Protein AF-A0A369VNA5-F1 (afdb_monomer)

Secondary structure (DSSP, 8-state):
---------THHHHHHHHHHHHHHHHHHTT-SEEE-SSSS-EEE-GGG---SS-HHHHHHHHHHHHHSSHHHHHHTTPPPPPPPSSPPPPHHHHHHHHHH--HHHHHHHHHHH----

Sequence (117 aa):
MKGQYHDHPQTSRVSLIAFAIAAPGLASASSFYHPANGEVRFTTYTDHFQSSMSRDDVFQSAAVARKDGTLAILQRGGALPVEATGPAKTRNQVQQEYLSMSAAERQRLQEMYGAGG

pLDDT: mean 79.95, std 16.04, range [37.72, 97.62]

Structure (mmCIF, N/CA/C/O backbone):
data_AF-A0A369VNA5-F1
#
_entry.id   AF-A0A369VNA5-F1
#
loop_
_atom_site.group_PDB
_atom_site.id
_atom_site.type_symbol
_atom_site.label_atom_id
_atom_site.label_alt_id
_atom_site.label_comp_id
_atom_site.label_asym_id
_atom_site.label_entity_id
_atom_site.label_seq_id
_atom_site.pdbx_PDB_ins_code
_atom_site.Cartn_x
_atom_site.Cartn_y
_atom_site.Cartn_z
_atom_site.occupancy
_atom_site.B_iso_or_equiv
_atom_site.auth_seq_id
_atom_site.auth_comp_id
_atom_site.auth_asym_id
_atom_site.auth_atom_id
_atom_site.pdbx_PDB_model_num
ATOM 1 N N . MET A 1 1 ? 44.681 42.524 14.201 1.00 46.00 1 MET A N 1
ATOM 2 C CA . MET A 1 1 ? 43.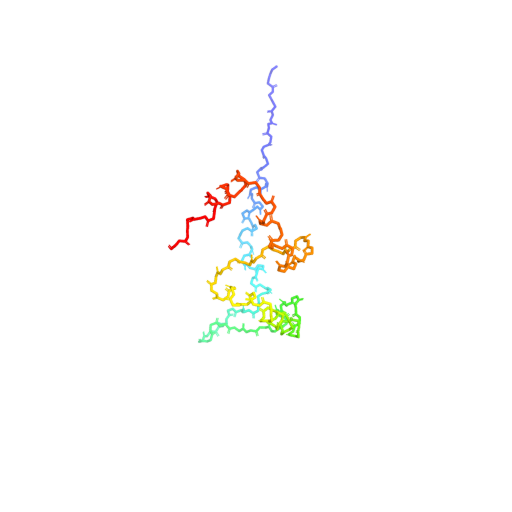382 42.623 13.491 1.00 46.00 1 MET A CA 1
ATOM 3 C C . MET A 1 1 ? 43.648 42.758 11.994 1.00 46.00 1 MET A C 1
ATOM 5 O O . MET A 1 1 ? 44.596 43.461 11.666 1.00 46.00 1 MET A O 1
ATOM 9 N N . LYS A 1 2 ? 42.800 42.137 11.146 1.00 38.66 2 LYS A N 1
ATOM 10 C CA . LYS A 1 2 ? 42.903 41.860 9.682 1.00 38.66 2 LYS A CA 1
ATOM 11 C C . LYS A 1 2 ? 43.509 40.477 9.391 1.00 38.66 2 LYS A C 1
ATOM 13 O O . LYS A 1 2 ? 44.624 40.224 9.813 1.00 38.66 2 LYS A O 1
ATOM 18 N N . GLY A 1 3 ? 42.868 39.535 8.707 1.00 37.72 3 GLY A N 1
ATOM 19 C CA . GLY A 1 3 ? 41.523 39.417 8.140 1.00 37.72 3 GLY A CA 1
ATOM 20 C C . GLY A 1 3 ? 41.453 38.018 7.513 1.00 37.72 3 GLY A C 1
AT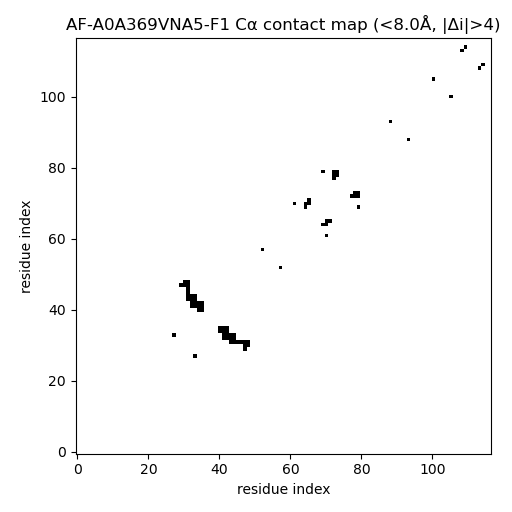OM 21 O O . GLY A 1 3 ? 42.289 37.694 6.675 1.00 37.72 3 GLY A O 1
ATOM 22 N N . GLN A 1 4 ? 40.546 37.163 7.989 1.00 42.97 4 GLN A N 1
ATOM 23 C CA . GLN A 1 4 ? 40.380 35.799 7.483 1.00 42.97 4 GLN A CA 1
ATOM 24 C C . GLN A 1 4 ? 39.636 35.838 6.144 1.00 42.97 4 GLN A C 1
ATOM 26 O O . GLN A 1 4 ? 38.474 36.242 6.099 1.00 42.97 4 GLN A O 1
ATOM 31 N N . TYR A 1 5 ? 40.297 35.409 5.069 1.00 43.53 5 TYR A N 1
ATOM 32 C CA . TYR A 1 5 ? 39.639 35.103 3.802 1.00 43.53 5 TYR A CA 1
ATOM 33 C C . TYR A 1 5 ? 38.790 33.844 3.996 1.00 43.53 5 TYR A C 1
ATOM 35 O O . TYR A 1 5 ? 39.316 32.748 4.165 1.00 43.53 5 TYR A O 1
ATOM 43 N N . HIS A 1 6 ? 37.470 34.019 4.028 1.00 47.06 6 HIS A N 1
ATOM 44 C CA . HIS A 1 6 ? 36.526 32.918 3.892 1.00 47.06 6 HIS A CA 1
ATOM 45 C C . HIS A 1 6 ? 36.384 32.604 2.402 1.00 47.06 6 HIS A C 1
ATOM 47 O O . HIS A 1 6 ? 35.717 33.342 1.678 1.00 47.06 6 HIS A O 1
ATOM 53 N N . ASP A 1 7 ? 36.997 31.511 1.952 1.00 51.97 7 ASP A N 1
ATOM 54 C CA . ASP A 1 7 ? 36.667 30.906 0.664 1.00 51.97 7 ASP A CA 1
ATOM 55 C C . ASP A 1 7 ? 35.249 30.326 0.746 1.00 51.97 7 ASP A C 1
ATOM 57 O O . ASP A 1 7 ? 34.957 29.420 1.530 1.00 51.97 7 ASP A O 1
ATOM 61 N N . HIS A 1 8 ? 34.32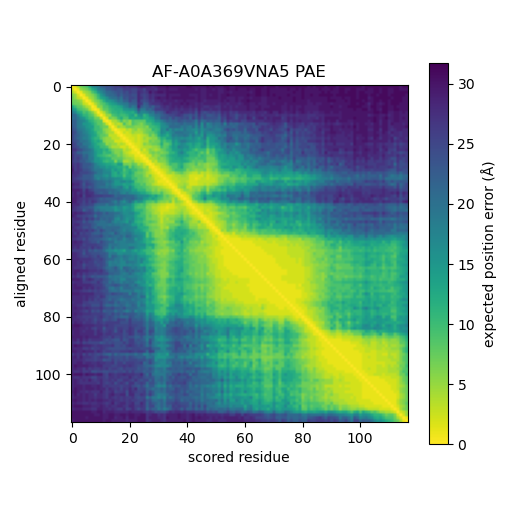7 30.880 -0.040 1.00 58.66 8 HIS A N 1
ATOM 62 C CA . HIS A 1 8 ? 33.005 30.295 -0.229 1.00 58.66 8 HIS A CA 1
ATOM 63 C C . HIS A 1 8 ? 33.096 29.136 -1.233 1.00 58.66 8 HIS A C 1
ATOM 65 O O . HIS A 1 8 ? 33.648 29.327 -2.319 1.00 58.66 8 HIS A O 1
ATOM 71 N N . PRO A 1 9 ? 32.516 27.955 -0.941 1.00 48.62 9 PRO A N 1
ATOM 72 C CA . PRO A 1 9 ? 32.509 26.820 -1.860 1.00 48.62 9 PRO A CA 1
ATOM 73 C C . PRO A 1 9 ? 31.578 27.097 -3.055 1.00 48.62 9 PRO A C 1
ATOM 75 O O . PRO A 1 9 ? 30.435 26.647 -3.110 1.00 48.62 9 PRO A O 1
ATOM 78 N N . GLN A 1 10 ? 32.080 27.838 -4.043 1.00 52.53 10 GLN A N 1
ATOM 79 C CA . GLN A 1 10 ? 31.450 28.041 -5.358 1.00 52.53 10 GLN A CA 1
ATOM 80 C C . GLN A 1 10 ? 31.322 26.717 -6.141 1.00 52.53 10 GLN A C 1
ATOM 82 O O . GLN A 1 10 ? 30.518 26.595 -7.063 1.00 52.53 10 GLN A O 1
ATOM 87 N N . THR A 1 11 ? 32.084 25.693 -5.749 1.00 54.19 11 THR A N 1
ATOM 88 C CA . THR A 1 11 ? 32.165 24.385 -6.411 1.00 54.19 11 THR A CA 1
ATOM 89 C C . THR A 1 11 ? 30.908 23.526 -6.250 1.00 54.19 11 THR A C 1
ATOM 91 O O . THR A 1 11 ? 30.598 22.739 -7.148 1.00 54.19 11 THR A O 1
ATOM 94 N N . SER A 1 12 ? 30.132 23.687 -5.169 1.00 54.25 12 SER A N 1
ATOM 95 C CA . SER A 1 12 ? 28.935 22.854 -4.952 1.00 54.25 12 SER A CA 1
ATOM 96 C C . SER A 1 12 ? 27.763 23.252 -5.856 1.00 54.25 12 SER A C 1
ATOM 98 O O . SER A 1 12 ? 27.026 22.393 -6.336 1.00 54.25 12 SER A O 1
ATOM 100 N N . ARG A 1 13 ? 27.620 24.550 -6.159 1.00 53.22 13 ARG A N 1
ATOM 101 C CA . ARG A 1 13 ? 26.510 25.077 -6.971 1.00 53.22 13 ARG A CA 1
ATOM 102 C C . ARG A 1 13 ? 26.708 24.824 -8.465 1.00 53.22 13 ARG A C 1
ATOM 104 O O . ARG A 1 13 ? 25.764 24.429 -9.139 1.00 53.22 13 ARG A O 1
ATOM 111 N N . VAL A 1 14 ? 27.935 24.980 -8.969 1.00 62.59 14 VAL A N 1
ATOM 112 C CA . VAL A 1 14 ? 28.275 24.689 -10.376 1.00 62.59 14 VAL A CA 1
ATOM 113 C C . VAL A 1 14 ? 28.075 23.203 -10.696 1.00 62.59 14 VAL A C 1
ATOM 115 O O . VAL A 1 14 ? 27.530 22.867 -11.745 1.00 62.59 14 VAL A O 1
ATOM 118 N N . SER A 1 15 ? 28.423 22.317 -9.759 1.00 63.44 15 SER A N 1
ATOM 119 C CA . SER A 1 15 ? 28.246 20.867 -9.917 1.00 63.44 15 SER A CA 1
ATOM 120 C C . SER A 1 15 ? 26.769 20.451 -9.980 1.00 63.44 15 SER A C 1
ATOM 122 O O . SER A 1 15 ? 26.402 19.606 -10.793 1.00 63.44 15 SER A O 1
ATOM 124 N N . LEU A 1 16 ? 25.898 21.080 -9.180 1.00 61.62 16 LEU A N 1
ATOM 125 C CA . LEU A 1 16 ? 24.449 20.834 -9.218 1.00 61.62 16 LEU A CA 1
ATOM 126 C C . LEU A 1 16 ? 23.803 21.319 -10.525 1.00 61.62 16 LEU A C 1
ATOM 128 O O . LEU A 1 16 ? 22.936 20.636 -11.067 1.00 61.62 16 LEU A O 1
ATOM 132 N N . ILE A 1 17 ? 24.242 22.464 -11.058 1.00 69.50 17 ILE A N 1
ATOM 133 C CA . ILE A 1 17 ? 23.754 22.992 -12.343 1.00 69.50 17 ILE A CA 1
ATOM 134 C C . ILE A 1 17 ? 24.181 22.077 -13.497 1.00 69.50 17 ILE A C 1
ATOM 136 O O . ILE A 1 17 ? 23.357 21.728 -14.340 1.00 69.50 17 ILE A O 1
ATOM 140 N N . ALA A 1 18 ? 25.441 21.635 -13.511 1.00 67.62 18 ALA A N 1
ATOM 141 C CA . ALA A 1 18 ? 25.927 20.681 -14.506 1.00 67.62 18 ALA A CA 1
ATOM 142 C C . ALA A 1 18 ? 25.141 19.357 -14.459 1.00 67.62 18 ALA A C 1
ATOM 144 O O . ALA A 1 18 ? 24.762 18.825 -15.503 1.00 67.62 18 ALA A O 1
ATOM 145 N N . PHE A 1 19 ? 24.823 18.864 -13.257 1.00 67.56 19 PHE A N 1
ATOM 146 C CA . PHE A 1 19 ? 23.994 17.672 -13.085 1.00 67.56 19 PHE A CA 1
ATOM 147 C C . PHE A 1 19 ? 22.556 17.881 -13.583 1.00 67.56 19 PHE A C 1
ATOM 149 O O . PHE A 1 19 ? 22.037 17.026 -14.290 1.00 67.56 19 PHE A O 1
ATOM 156 N N . ALA A 1 20 ? 21.925 19.024 -13.295 1.00 68.19 20 ALA A N 1
ATOM 157 C CA . ALA A 1 20 ? 20.569 19.329 -13.762 1.00 68.19 20 ALA A CA 1
ATOM 158 C C . ALA A 1 20 ? 20.459 19.399 -15.298 1.00 68.19 20 ALA A C 1
ATOM 160 O O . ALA A 1 20 ? 19.440 18.999 -15.856 1.00 68.19 20 ALA A O 1
ATOM 161 N N . ILE A 1 21 ? 21.512 19.861 -15.984 1.00 75.31 21 ILE A N 1
ATOM 162 C CA . ILE A 1 21 ? 21.577 19.899 -17.455 1.00 75.31 21 ILE A CA 1
ATOM 163 C C . ILE A 1 21 ? 21.784 18.493 -18.038 1.00 75.31 21 ILE A C 1
ATOM 165 O O . ILE A 1 21 ? 21.180 18.151 -19.053 1.00 75.31 21 ILE A O 1
ATOM 169 N N . ALA A 1 22 ? 22.621 17.666 -17.406 1.00 68.00 22 ALA A N 1
ATOM 170 C CA . ALA A 1 22 ? 22.942 16.324 -17.896 1.00 68.00 22 ALA A CA 1
ATOM 171 C C . ALA A 1 22 ? 21.893 15.258 -17.520 1.00 68.00 22 ALA A C 1
ATOM 173 O O . ALA A 1 22 ? 21.760 14.250 -18.219 1.00 68.00 22 ALA A O 1
ATOM 174 N N . ALA A 1 23 ? 21.132 15.469 -16.441 1.00 63.19 23 ALA A N 1
ATOM 175 C CA . ALA A 1 23 ? 20.183 14.497 -15.899 1.00 63.19 23 ALA A CA 1
ATOM 176 C C . ALA A 1 23 ? 19.134 14.005 -16.918 1.00 63.19 23 ALA A C 1
ATOM 178 O O . ALA A 1 23 ? 18.934 12.789 -16.990 1.00 63.19 23 ALA A O 1
ATOM 179 N N . PRO A 1 24 ? 18.516 14.861 -17.763 1.00 69.06 24 PRO A N 1
ATOM 180 C CA . PRO A 1 24 ? 17.584 14.391 -18.791 1.00 69.06 24 PRO A CA 1
ATOM 181 C C . PRO A 1 24 ? 18.222 13.427 -19.805 1.00 69.06 24 PRO A C 1
ATOM 183 O O . PRO A 1 24 ? 17.575 12.471 -20.237 1.00 69.06 24 PRO A O 1
ATOM 186 N N . GLY A 1 25 ? 19.495 13.641 -20.162 1.00 65.06 25 GLY A N 1
ATOM 187 C CA . GLY A 1 25 ? 20.236 12.768 -21.080 1.00 65.06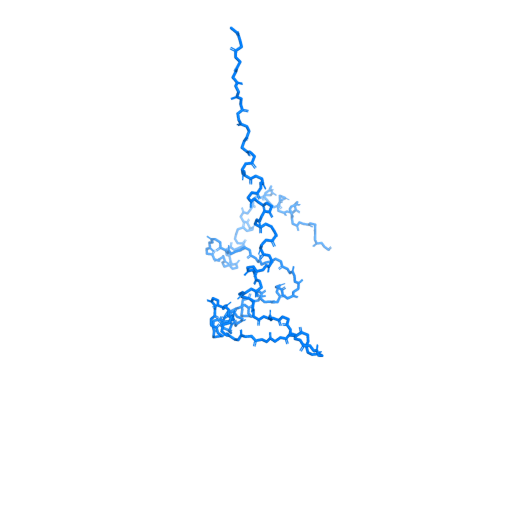 25 GLY A CA 1
ATOM 188 C C . GLY A 1 25 ? 20.563 11.406 -20.465 1.00 65.06 25 GLY A C 1
ATOM 189 O O . GLY A 1 25 ? 20.419 10.379 -21.126 1.00 65.06 25 GLY A O 1
ATOM 190 N N . LEU A 1 26 ? 20.919 11.384 -19.177 1.00 65.38 26 LEU A N 1
ATOM 191 C CA . LEU A 1 26 ? 21.187 10.147 -18.435 1.00 65.38 26 LEU A CA 1
ATOM 192 C C . LEU A 1 26 ? 19.912 9.314 -18.217 1.00 65.38 26 LEU A C 1
ATOM 194 O O . LEU A 1 26 ? 19.936 8.096 -18.385 1.00 65.38 26 LEU A O 1
ATOM 198 N N . ALA A 1 27 ? 18.785 9.962 -17.906 1.00 65.06 27 ALA A N 1
ATOM 199 C CA . ALA A 1 27 ? 17.493 9.286 -17.771 1.00 65.06 27 ALA A CA 1
ATOM 200 C C . ALA A 1 27 ? 16.991 8.718 -19.112 1.00 65.06 27 ALA A C 1
ATOM 202 O O . ALA A 1 27 ? 16.454 7.615 -19.156 1.00 65.06 27 ALA A O 1
ATOM 203 N N . SER A 1 28 ? 17.216 9.433 -20.221 1.00 68.31 28 SER A N 1
ATOM 204 C CA . SER A 1 28 ? 16.788 8.984 -21.554 1.00 68.31 28 SER A CA 1
ATOM 205 C C . SER A 1 28 ? 17.549 7.750 -22.049 1.00 68.31 28 SER A C 1
ATOM 207 O O . SER A 1 28 ? 16.969 6.934 -22.753 1.00 68.31 28 SER A O 1
ATOM 209 N N . ALA A 1 29 ? 18.822 7.577 -21.676 1.00 67.19 29 ALA A N 1
ATOM 210 C CA . ALA A 1 29 ? 19.638 6.431 -22.095 1.00 67.19 29 ALA A CA 1
ATOM 211 C C . ALA A 1 29 ? 19.227 5.090 -21.455 1.00 67.19 29 ALA A C 1
ATOM 213 O O . ALA A 1 29 ? 19.652 4.038 -21.917 1.00 67.19 29 ALA A O 1
ATOM 214 N N . SER A 1 30 ? 18.423 5.125 -20.390 1.00 69.06 30 SER A N 1
ATOM 215 C CA . SER A 1 30 ? 17.893 3.936 -19.703 1.00 69.06 30 SER A CA 1
ATOM 216 C C . SER A 1 30 ? 16.373 3.801 -19.846 1.00 69.06 30 SER A C 1
ATOM 218 O O . SER A 1 30 ? 15.746 3.000 -19.156 1.00 69.06 30 SER A O 1
ATOM 220 N N . SER A 1 31 ? 15.769 4.598 -20.731 1.00 74.50 31 SER A N 1
ATOM 221 C CA . SER A 1 31 ? 14.329 4.606 -20.958 1.00 74.50 31 SER A CA 1
ATOM 222 C C . SER A 1 31 ? 13.910 3.439 -21.847 1.00 74.50 31 SER A C 1
ATOM 224 O O . SER A 1 31 ? 14.532 3.150 -22.863 1.00 74.50 31 SER A O 1
ATOM 226 N N . PHE A 1 32 ? 12.776 2.819 -21.527 1.00 81.75 32 PHE A N 1
ATOM 227 C CA . PHE A 1 32 ? 12.137 1.858 -22.427 1.00 81.75 32 PHE A CA 1
ATOM 228 C C . PHE A 1 32 ? 11.699 2.503 -23.759 1.00 81.75 32 PHE A C 1
ATOM 230 O O . PHE A 1 32 ? 11.637 1.820 -24.780 1.00 81.75 32 PHE A O 1
ATOM 237 N N . TYR A 1 33 ? 11.421 3.813 -23.758 1.00 84.62 33 TYR A N 1
ATOM 238 C CA . TYR A 1 33 ? 11.000 4.582 -24.931 1.00 84.62 33 TYR A CA 1
ATOM 239 C C . TYR A 1 33 ? 12.078 5.573 -25.370 1.00 84.62 33 TYR A C 1
ATOM 241 O O . TYR A 1 33 ? 12.493 6.425 -24.579 1.00 84.62 33 TYR A O 1
ATOM 249 N N . HIS A 1 34 ? 12.447 5.533 -26.649 1.00 83.56 34 HIS A N 1
ATOM 250 C CA . HIS A 1 34 ? 13.334 6.512 -27.277 1.00 83.56 34 HIS A CA 1
ATOM 251 C C . HIS A 1 34 ? 12.592 7.301 -28.354 1.00 83.56 34 HIS A C 1
ATOM 253 O O . HIS A 1 34 ? 11.759 6.722 -29.053 1.00 83.56 34 HIS A O 1
ATOM 259 N N . PRO A 1 35 ? 12.871 8.605 -28.521 1.00 81.94 35 PRO A N 1
ATOM 260 C CA . PRO A 1 35 ? 12.343 9.353 -29.652 1.00 81.94 35 PRO A CA 1
ATOM 261 C C . PRO A 1 35 ? 12.832 8.710 -30.952 1.00 81.94 35 PRO A C 1
ATOM 263 O O . PRO A 1 35 ? 14.015 8.397 -31.094 1.00 81.94 35 PRO A O 1
ATOM 266 N N . ALA A 1 36 ? 11.915 8.509 -31.892 1.00 81.19 36 ALA A N 1
ATOM 267 C CA . ALA A 1 36 ? 12.240 7.983 -33.209 1.00 81.19 36 ALA A CA 1
ATOM 268 C C . ALA A 1 36 ? 12.101 9.080 -34.267 1.00 81.19 36 ALA A C 1
ATOM 270 O O . ALA A 1 36 ? 11.314 10.016 -34.123 1.00 81.19 36 ALA A O 1
ATOM 271 N N . ASN A 1 37 ? 12.904 8.980 -35.323 1.00 79.56 37 ASN A N 1
ATOM 272 C CA . ASN A 1 37 ? 12.832 9.910 -36.442 1.00 79.56 37 ASN A CA 1
ATOM 273 C C . ASN A 1 37 ? 11.658 9.506 -37.354 1.00 79.56 37 ASN A C 1
ATOM 275 O O . ASN A 1 37 ? 11.556 8.339 -37.728 1.00 79.56 37 ASN A O 1
ATOM 279 N N . GLY A 1 38 ? 10.806 10.459 -37.748 1.00 74.00 38 GLY A N 1
ATOM 280 C CA . GLY A 1 38 ? 9.684 10.229 -38.674 1.00 74.00 38 GLY A CA 1
ATOM 281 C C . GLY A 1 38 ? 8.295 10.274 -38.020 1.00 74.00 38 GLY A C 1
ATOM 282 O O . GLY A 1 38 ? 8.110 10.888 -36.974 1.00 74.00 38 GLY A O 1
ATOM 283 N N . GLU A 1 39 ? 7.295 9.665 -38.667 1.00 75.75 39 GLU A N 1
ATOM 284 C CA . GLU A 1 39 ? 5.873 9.740 -38.264 1.00 75.75 39 GLU A CA 1
ATOM 285 C C . GLU A 1 39 ? 5.555 8.960 -36.976 1.00 75.75 39 GLU A C 1
ATOM 287 O O . GLU A 1 39 ? 4.611 9.285 -36.252 1.00 75.75 39 GLU A O 1
ATOM 292 N N . VAL A 1 40 ? 6.368 7.952 -36.655 1.00 65.00 40 VAL A N 1
ATOM 293 C CA . VAL A 1 40 ? 6.294 7.218 -35.390 1.00 65.00 40 VAL A CA 1
ATOM 294 C C . VAL A 1 40 ? 7.144 7.965 -34.368 1.00 65.00 40 VAL A C 1
ATOM 296 O O . VAL A 1 40 ? 8.359 8.043 -34.499 1.00 65.00 40 VAL A O 1
ATOM 299 N N . ARG A 1 41 ? 6.505 8.537 -33.344 1.00 72.12 41 ARG A N 1
ATOM 300 C CA . ARG A 1 41 ? 7.163 9.461 -32.401 1.00 72.12 41 ARG A CA 1
ATOM 301 C C . ARG A 1 41 ? 8.143 8.771 -31.439 1.00 72.12 41 ARG A C 1
ATOM 303 O O . ARG A 1 41 ? 9.007 9.453 -30.892 1.00 72.12 41 ARG A O 1
ATOM 310 N N . PHE A 1 42 ? 8.019 7.454 -31.228 1.00 83.88 42 PHE A N 1
ATOM 311 C CA . PHE A 1 42 ? 8.841 6.688 -30.283 1.00 83.88 42 PHE A CA 1
ATOM 312 C C . PHE A 1 42 ? 9.104 5.242 -30.739 1.00 83.88 42 PHE A C 1
ATOM 314 O O . PHE A 1 42 ? 8.226 4.606 -31.320 1.00 83.88 42 PHE A O 1
ATOM 321 N N . THR A 1 43 ? 10.281 4.706 -30.412 1.00 85.62 43 THR A N 1
ATOM 322 C CA . THR A 1 43 ? 10.642 3.279 -30.504 1.00 85.62 43 THR A CA 1
ATOM 323 C C . THR A 1 43 ? 10.821 2.675 -29.111 1.00 85.62 43 THR A C 1
ATOM 325 O O . THR A 1 43 ? 11.158 3.378 -28.157 1.00 85.62 43 THR A O 1
ATOM 328 N N . THR A 1 44 ? 10.580 1.367 -28.987 1.00 83.44 44 THR A N 1
ATOM 329 C CA . THR A 1 44 ? 10.704 0.615 -27.728 1.00 83.44 44 THR A CA 1
ATOM 330 C C . THR A 1 44 ? 11.893 -0.337 -27.757 1.00 83.44 44 THR A C 1
ATOM 332 O O . THR A 1 44 ? 12.020 -1.109 -28.708 1.00 83.44 44 THR A O 1
ATOM 335 N N . TYR A 1 45 ? 12.694 -0.348 -26.692 1.00 81.88 45 TYR A N 1
ATOM 336 C CA . TYR A 1 45 ? 13.846 -1.242 -26.525 1.00 81.88 45 TYR A CA 1
ATOM 337 C C . TYR A 1 45 ? 13.638 -2.116 -25.288 1.00 81.88 45 TYR A C 1
ATOM 339 O O . TYR A 1 45 ? 13.645 -1.645 -24.151 1.00 81.88 45 TYR A O 1
ATOM 347 N N . THR A 1 46 ? 13.368 -3.403 -25.514 1.00 77.12 46 THR A N 1
ATOM 348 C CA . THR A 1 46 ? 12.940 -4.331 -24.447 1.00 77.12 46 THR A CA 1
ATOM 349 C C . THR A 1 46 ? 14.071 -4.650 -23.469 1.00 77.12 46 THR A C 1
ATOM 351 O O . THR A 1 46 ? 13.823 -4.925 -22.303 1.00 77.12 46 THR A O 1
ATOM 354 N N . ASP A 1 47 ? 15.314 -4.540 -23.919 1.00 78.00 47 ASP A N 1
ATOM 355 C CA . ASP A 1 47 ? 16.550 -4.620 -23.142 1.00 78.00 47 ASP A CA 1
ATOM 356 C C . ASP A 1 47 ? 16.742 -3.456 -22.148 1.00 78.00 47 ASP A C 1
ATOM 358 O O . ASP A 1 47 ? 17.533 -3.572 -21.213 1.00 78.00 47 ASP A O 1
ATOM 362 N N . HIS A 1 48 ? 15.977 -2.367 -22.283 1.00 78.00 48 HIS A N 1
ATOM 363 C CA . HIS A 1 48 ? 15.906 -1.277 -21.299 1.00 78.00 48 HIS A CA 1
ATOM 364 C C . HIS A 1 48 ? 14.699 -1.388 -20.362 1.00 78.00 48 HIS A C 1
ATOM 366 O O . HIS A 1 48 ? 14.527 -0.563 -19.463 1.00 78.00 48 HIS A O 1
ATOM 372 N N . PHE A 1 49 ? 13.857 -2.411 -20.532 1.00 77.06 49 PHE A N 1
ATOM 373 C CA . PHE A 1 49 ? 12.773 -2.667 -19.596 1.00 77.06 49 PHE A CA 1
ATOM 374 C C . PHE A 1 49 ? 13.333 -3.228 -18.288 1.00 77.06 49 PHE A C 1
ATOM 376 O O . PHE A 1 49 ? 13.594 -4.423 -18.159 1.00 77.06 49 PHE A O 1
ATOM 383 N N . GLN A 1 50 ? 13.491 -2.351 -17.300 1.00 74.12 50 GLN A N 1
ATOM 384 C CA . GLN A 1 50 ? 13.862 -2.743 -15.949 1.00 74.12 50 GLN A CA 1
ATOM 385 C C . GLN A 1 50 ? 12.602 -2.931 -15.107 1.00 74.12 50 GLN A C 1
ATOM 387 O O . GLN A 1 50 ? 11.970 -1.964 -14.685 1.00 74.12 50 GLN A O 1
ATOM 392 N N . SER A 1 51 ? 12.242 -4.189 -14.854 1.00 77.62 51 SER A N 1
ATOM 393 C CA . SER A 1 51 ? 11.256 -4.547 -13.835 1.00 77.62 51 SER A CA 1
ATOM 394 C C . SER A 1 51 ? 11.952 -5.268 -12.692 1.00 77.62 51 SER A C 1
ATOM 396 O O . SER A 1 51 ? 12.711 -6.207 -12.916 1.00 77.62 51 SER A O 1
ATOM 398 N N . SER A 1 52 ? 11.655 -4.864 -11.460 1.00 82.56 52 SER A N 1
ATOM 399 C CA . SER A 1 52 ? 12.043 -5.602 -10.255 1.00 82.56 52 SER A CA 1
ATOM 400 C C . SER A 1 52 ? 11.104 -6.775 -9.944 1.00 82.56 52 SER A C 1
ATOM 402 O O . SER A 1 52 ? 11.370 -7.528 -9.012 1.00 82.56 52 SER A O 1
ATOM 404 N N . MET A 1 53 ? 10.011 -6.931 -10.702 1.00 86.19 53 MET A N 1
ATOM 405 C CA . MET A 1 53 ? 8.990 -7.965 -10.508 1.00 86.19 53 MET A CA 1
ATOM 406 C C . MET A 1 53 ? 8.808 -8.814 -11.766 1.00 86.19 53 MET A C 1
ATOM 408 O O . MET A 1 53 ? 8.776 -8.286 -12.886 1.00 86.19 53 MET A O 1
ATOM 412 N N . SER A 1 54 ? 8.633 -10.124 -11.592 1.00 90.12 54 SER A N 1
ATOM 413 C CA . SER A 1 54 ? 8.212 -10.992 -12.691 1.00 90.12 54 SER A CA 1
ATOM 414 C C . SER A 1 54 ? 6.726 -10.781 -13.015 1.00 90.12 54 SER A C 1
ATOM 416 O O . SER A 1 54 ? 5.961 -10.234 -12.217 1.00 90.12 54 SER A O 1
ATOM 418 N N . ARG A 1 55 ? 6.285 -11.233 -14.196 1.00 90.06 55 ARG A N 1
ATOM 419 C CA . ARG A 1 55 ? 4.852 -11.223 -14.544 1.00 90.06 55 ARG A CA 1
ATOM 420 C C . ARG A 1 55 ? 4.030 -12.050 -13.556 1.00 90.06 55 ARG A C 1
ATOM 422 O O . ARG A 1 55 ? 2.934 -11.632 -13.193 1.00 90.06 55 ARG A O 1
ATOM 429 N N . ASP A 1 56 ? 4.573 -13.175 -13.104 1.00 95.38 56 ASP A N 1
ATOM 430 C CA . ASP A 1 56 ? 3.900 -14.057 -12.154 1.00 95.38 56 ASP A CA 1
ATOM 431 C C . ASP A 1 56 ? 3.730 -13.375 -10.791 1.00 95.38 56 ASP A C 1
ATOM 433 O O . ASP A 1 56 ? 2.642 -13.432 -10.219 1.00 95.38 56 ASP A O 1
ATOM 437 N N . ASP A 1 57 ? 4.729 -12.620 -10.320 1.00 94.81 57 ASP A N 1
AT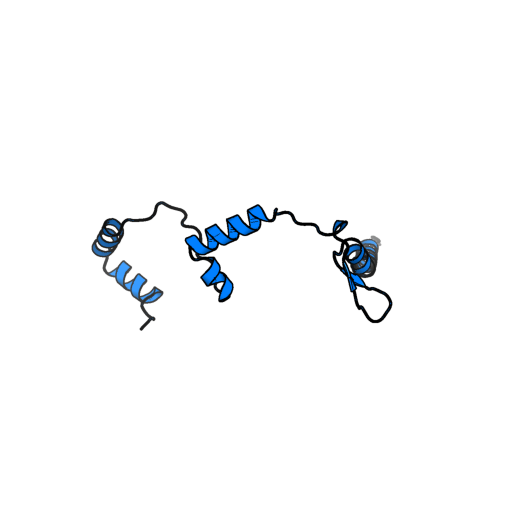OM 438 C CA . ASP A 1 57 ? 4.623 -11.832 -9.079 1.00 94.81 57 ASP A CA 1
ATOM 439 C C . ASP A 1 57 ? 3.543 -10.744 -9.178 1.00 94.81 57 ASP A C 1
ATOM 441 O O . ASP A 1 57 ? 2.796 -10.488 -8.227 1.00 94.81 57 ASP A O 1
ATOM 445 N N . VAL A 1 58 ? 3.417 -10.104 -10.345 1.00 94.56 58 VAL A N 1
ATOM 446 C CA . VAL A 1 58 ? 2.348 -9.128 -10.609 1.00 94.56 58 VAL A CA 1
ATOM 447 C C . VAL A 1 58 ? 0.976 -9.805 -10.575 1.00 94.56 58 VAL A C 1
ATOM 449 O O . VAL A 1 58 ? 0.050 -9.292 -9.946 1.0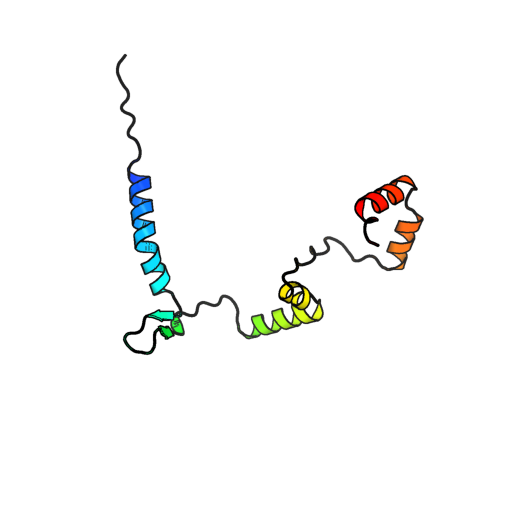0 94.56 58 VAL A O 1
ATOM 452 N N . PHE A 1 59 ? 0.824 -10.976 -11.197 1.00 97.06 59 PHE A N 1
ATOM 453 C CA . PHE A 1 59 ? -0.444 -11.706 -11.147 1.00 97.06 59 PHE A CA 1
ATOM 454 C C . PHE A 1 59 ? -0.782 -12.181 -9.735 1.00 97.06 59 PHE A C 1
ATOM 456 O O . PHE A 1 59 ? -1.936 -12.064 -9.312 1.00 97.06 59 PHE A O 1
ATOM 463 N N . GLN A 1 60 ? 0.215 -12.652 -8.989 1.00 97.38 60 GLN A N 1
ATOM 464 C CA . GLN A 1 60 ? 0.044 -13.110 -7.618 1.00 97.38 60 GLN A CA 1
ATOM 465 C C . GLN A 1 60 ? -0.342 -11.960 -6.683 1.00 97.38 60 GLN A C 1
ATOM 467 O O . GLN A 1 60 ? -1.311 -12.082 -5.934 1.00 97.38 60 GLN A O 1
ATOM 472 N N . SER A 1 61 ? 0.351 -10.820 -6.757 1.00 93.94 61 SER A N 1
ATOM 473 C CA . SER A 1 61 ? 0.004 -9.629 -5.967 1.00 93.94 61 SER A CA 1
ATOM 474 C C . SER A 1 61 ? -1.401 -9.118 -6.296 1.00 93.94 61 SER A C 1
ATOM 476 O O . SER A 1 61 ? -2.183 -8.839 -5.387 1.00 93.94 61 SER A O 1
ATOM 478 N N . ALA A 1 62 ? -1.783 -9.098 -7.577 1.00 95.88 62 ALA A N 1
ATOM 479 C CA . ALA A 1 62 ? -3.137 -8.737 -7.983 1.00 95.88 62 ALA A CA 1
ATOM 480 C C . ALA A 1 62 ? -4.196 -9.730 -7.465 1.00 95.88 62 ALA A C 1
ATOM 482 O O . ALA A 1 62 ? -5.302 -9.318 -7.111 1.00 95.88 62 ALA A O 1
ATOM 483 N N . ALA A 1 63 ? -3.890 -11.030 -7.410 1.00 97.62 63 ALA A N 1
ATOM 484 C CA . ALA A 1 63 ? -4.791 -12.039 -6.855 1.00 97.62 63 ALA A CA 1
ATOM 485 C C . ALA A 1 63 ? -4.981 -11.876 -5.337 1.00 97.62 63 ALA A C 1
ATOM 487 O O . ALA A 1 63 ? -6.118 -11.938 -4.862 1.00 97.62 63 ALA A O 1
ATOM 488 N N . VAL A 1 64 ? -3.903 -11.609 -4.592 1.00 96.44 64 VAL A N 1
ATOM 489 C CA . VAL A 1 64 ? -3.959 -11.298 -3.152 1.00 96.44 64 VAL A CA 1
ATOM 490 C C . VAL A 1 64 ? -4.809 -10.050 -2.914 1.00 96.44 64 VAL A C 1
ATOM 492 O O . VAL A 1 64 ? -5.804 -10.137 -2.197 1.00 96.44 64 VAL A O 1
ATOM 495 N N . ALA A 1 65 ? -4.526 -8.961 -3.637 1.00 95.38 65 ALA A N 1
ATOM 496 C CA . ALA A 1 65 ? -5.237 -7.691 -3.492 1.00 95.38 65 ALA A CA 1
ATOM 497 C C . ALA A 1 65 ? -6.739 -7.777 -3.841 1.00 95.38 65 ALA A C 1
ATOM 499 O O . ALA A 1 65 ? -7.574 -7.017 -3.347 1.00 95.38 65 ALA A O 1
ATOM 500 N N . ARG A 1 66 ? -7.121 -8.703 -4.730 1.00 96.56 66 ARG A N 1
ATOM 501 C CA . ARG A 1 66 ? -8.537 -9.013 -4.999 1.00 96.56 66 ARG A CA 1
ATOM 502 C C . ARG A 1 66 ? -9.177 -9.770 -3.846 1.00 96.56 66 ARG A C 1
ATOM 504 O O . ARG A 1 66 ? -10.319 -9.484 -3.501 1.00 96.56 66 ARG A O 1
ATOM 511 N N . LYS A 1 67 ? -8.462 -10.749 -3.289 1.00 96.31 67 LYS A N 1
ATOM 512 C CA . LYS A 1 67 ? -8.957 -11.621 -2.220 1.00 96.31 67 LYS A CA 1
ATOM 513 C C . LYS A 1 67 ? -9.155 -10.863 -0.908 1.00 96.31 67 LYS A C 1
ATOM 515 O O . LYS A 1 67 ? -10.130 -11.127 -0.212 1.00 96.31 67 LYS A O 1
ATOM 520 N N . ASP A 1 68 ? -8.248 -9.951 -0.578 1.00 92.38 68 ASP A N 1
ATOM 521 C CA . ASP A 1 68 ? -8.319 -9.132 0.639 1.00 92.38 68 ASP A CA 1
ATOM 522 C C . ASP A 1 68 ? -9.122 -7.825 0.458 1.00 92.38 68 ASP A C 1
ATOM 524 O O . ASP A 1 68 ? -9.424 -7.140 1.433 1.00 92.38 68 ASP A O 1
ATOM 528 N N . GLY A 1 69 ? -9.515 -7.494 -0.779 1.00 93.75 69 GLY A N 1
ATOM 529 C CA . GLY A 1 69 ? -10.328 -6.323 -1.114 1.00 93.75 69 GLY A CA 1
ATOM 530 C C . GLY A 1 69 ? -9.547 -5.015 -1.280 1.00 93.75 69 GLY A C 1
ATOM 531 O O . GLY A 1 69 ? -10.141 -4.004 -1.673 1.00 93.75 69 GLY A O 1
ATOM 532 N N . THR A 1 70 ? -8.230 -5.012 -1.057 1.00 95.56 70 THR A N 1
ATOM 533 C CA . THR A 1 70 ? -7.375 -3.820 -1.192 1.00 95.56 70 THR A CA 1
ATOM 534 C C . THR A 1 70 ? -7.346 -3.277 -2.621 1.00 95.56 70 THR A C 1
ATOM 536 O O . THR A 1 70 ? -7.331 -2.059 -2.809 1.00 95.56 70 THR A O 1
ATOM 539 N N . LEU A 1 71 ? -7.462 -4.136 -3.645 1.00 96.19 71 LEU A N 1
ATOM 540 C CA . LEU A 1 71 ? -7.517 -3.694 -5.044 1.00 96.19 71 LEU A CA 1
ATOM 541 C C . LEU A 1 71 ? -8.697 -2.746 -5.289 1.00 96.19 71 LEU A C 1
ATOM 543 O O . LEU A 1 71 ? -8.546 -1.724 -5.956 1.00 96.19 71 LEU A O 1
ATOM 547 N N . ALA A 1 72 ? -9.865 -3.057 -4.727 1.00 96.31 72 ALA A N 1
ATOM 548 C CA . ALA A 1 72 ? -11.059 -2.238 -4.905 1.00 96.31 72 ALA A CA 1
ATOM 549 C C . ALA A 1 72 ? -10.940 -0.879 -4.190 1.00 96.31 72 ALA A C 1
ATOM 551 O O .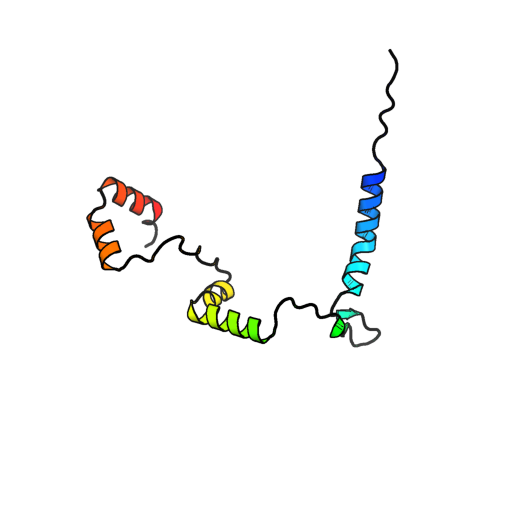 ALA A 1 72 ? -11.556 0.102 -4.607 1.00 96.31 72 ALA A O 1
ATOM 552 N N . ILE A 1 73 ? -10.159 -0.808 -3.108 1.00 94.75 73 ILE A N 1
ATOM 553 C CA . ILE A 1 73 ? -9.843 0.443 -2.408 1.00 94.75 73 ILE A CA 1
ATOM 554 C C . ILE A 1 73 ? -8.907 1.296 -3.275 1.00 94.75 73 ILE A C 1
ATOM 556 O O . ILE A 1 73 ? -9.230 2.451 -3.560 1.00 94.75 73 ILE A O 1
ATOM 560 N N . LEU A 1 74 ? -7.813 0.708 -3.772 1.00 94.81 74 LEU A N 1
ATOM 561 C CA . LEU A 1 74 ? -6.829 1.395 -4.620 1.00 94.81 74 LEU A CA 1
ATOM 562 C C . LEU A 1 74 ? -7.443 1.929 -5.917 1.00 94.81 74 LEU A C 1
ATOM 564 O O . LEU A 1 74 ? -7.193 3.069 -6.293 1.00 94.81 74 LEU A O 1
ATOM 568 N N . GLN A 1 75 ? -8.301 1.145 -6.576 1.00 95.94 75 GLN A N 1
ATOM 569 C CA . GLN A 1 75 ? -8.985 1.559 -7.809 1.00 95.94 75 GLN A CA 1
ATOM 570 C C . GLN A 1 75 ? -9.894 2.781 -7.624 1.00 95.94 75 GLN A C 1
ATOM 572 O O . GLN A 1 75 ? -10.170 3.491 -8.587 1.00 95.94 75 GLN A O 1
ATOM 577 N N . ARG A 1 76 ? -10.353 3.038 -6.395 1.00 96.06 76 ARG A N 1
ATOM 578 C CA . ARG A 1 76 ? -11.155 4.217 -6.039 1.00 96.06 76 ARG A CA 1
ATOM 579 C C . ARG A 1 76 ? -10.314 5.369 -5.478 1.00 96.06 76 ARG A C 1
ATOM 581 O O . ARG A 1 76 ? -10.884 6.371 -5.061 1.00 96.06 76 ARG A O 1
ATOM 588 N N . GLY A 1 77 ? -8.985 5.236 -5.452 1.00 94.50 77 GLY A N 1
ATOM 589 C CA . GLY A 1 77 ? -8.077 6.223 -4.863 1.00 94.50 77 GLY A CA 1
ATOM 590 C C . GLY A 1 77 ? -8.128 6.277 -3.334 1.00 94.50 77 GLY A C 1
ATOM 591 O O . GLY A 1 77 ? -7.729 7.277 -2.745 1.00 94.50 77 GLY A O 1
ATOM 592 N N . GLY A 1 78 ? -8.649 5.231 -2.684 1.00 92.94 78 GLY A N 1
ATOM 593 C CA . GLY A 1 78 ? -8.706 5.144 -1.228 1.00 92.94 78 GLY A CA 1
ATOM 594 C C . GLY A 1 78 ? -7.354 4.785 -0.610 1.00 92.94 78 GLY A C 1
ATOM 595 O O . GLY A 1 78 ? -6.513 4.143 -1.240 1.00 92.94 78 GLY A O 1
ATOM 596 N N . ALA A 1 79 ? -7.164 5.164 0.654 1.00 92.31 79 ALA A N 1
ATOM 597 C CA . ALA A 1 79 ? -6.028 4.715 1.450 1.00 92.31 79 ALA A CA 1
ATOM 598 C C . ALA A 1 79 ? -6.249 3.273 1.928 1.00 92.31 79 ALA A C 1
ATOM 600 O O . ALA A 1 79 ? -7.352 2.914 2.348 1.00 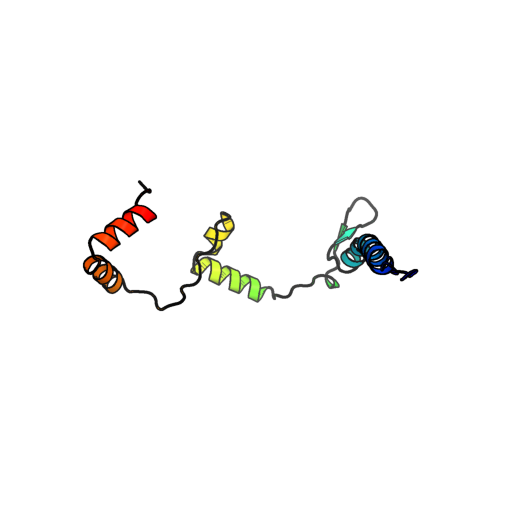92.31 79 ALA A O 1
ATOM 601 N N . LEU A 1 80 ? -5.199 2.452 1.873 1.00 91.00 80 LEU A N 1
ATOM 602 C CA . LEU A 1 80 ? -5.251 1.095 2.408 1.00 91.00 80 LEU A CA 1
ATOM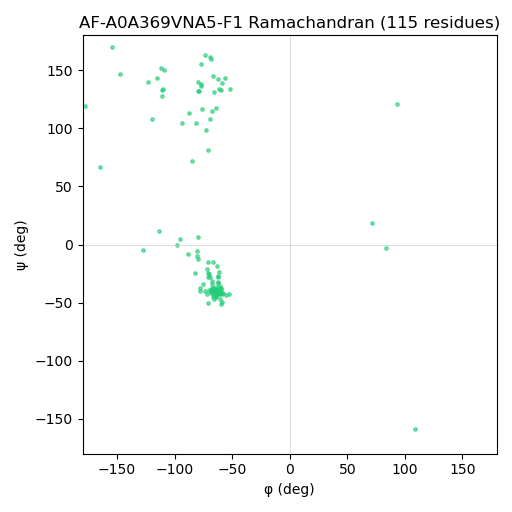 603 C C . LEU A 1 80 ? -5.394 1.124 3.938 1.00 91.00 80 LEU A C 1
ATOM 605 O O . LEU A 1 80 ? -4.820 2.007 4.583 1.00 91.00 80 LEU A O 1
ATOM 609 N N . PRO A 1 81 ? -6.132 0.170 4.531 1.00 83.81 81 PRO A N 1
ATOM 610 C CA . PRO A 1 81 ? -6.145 -0.007 5.975 1.00 83.81 81 PRO A CA 1
ATOM 611 C C . PRO A 1 81 ? -4.727 -0.232 6.501 1.00 83.81 81 PRO A C 1
ATOM 613 O O . PRO A 1 81 ? -3.918 -0.902 5.861 1.00 83.81 81 PRO A O 1
ATOM 616 N N . VAL A 1 82 ? -4.431 0.311 7.681 1.00 83.44 82 VAL A N 1
ATOM 617 C CA . VAL A 1 82 ? -3.191 -0.029 8.383 1.00 83.44 82 VAL A CA 1
ATOM 618 C C . VAL A 1 82 ? -3.266 -1.501 8.771 1.00 83.44 82 VAL A C 1
ATOM 620 O O . VAL A 1 82 ? -4.273 -1.940 9.332 1.00 83.44 82 VAL A O 1
ATOM 623 N N . GLU A 1 83 ? -2.206 -2.248 8.467 1.00 79.12 83 GLU A N 1
ATOM 624 C CA . GLU A 1 83 ? -2.088 -3.651 8.853 1.00 79.12 83 GLU A CA 1
ATOM 625 C C . GLU A 1 83 ? -2.352 -3.823 10.350 1.00 79.12 83 GLU A C 1
ATOM 627 O O . GLU A 1 83 ? -1.847 -3.067 11.189 1.00 79.12 83 GLU A O 1
ATOM 632 N N . ALA A 1 84 ? -3.161 -4.825 10.694 1.00 78.62 84 ALA A N 1
ATOM 633 C CA . ALA A 1 84 ? -3.478 -5.103 12.083 1.00 78.62 84 ALA A CA 1
ATOM 634 C C . ALA A 1 84 ? -2.199 -5.527 12.818 1.00 78.62 84 ALA A C 1
ATOM 636 O O . ALA A 1 84 ? -1.604 -6.560 12.522 1.00 78.62 84 ALA A O 1
ATOM 637 N N . THR A 1 85 ? -1.786 -4.752 13.819 1.00 81.69 85 THR A N 1
ATOM 638 C CA . THR A 1 85 ? -0.578 -5.028 14.615 1.00 81.69 85 THR A CA 1
ATOM 639 C C . THR A 1 85 ? -0.788 -6.101 15.689 1.00 81.69 85 THR A C 1
ATOM 641 O O . THR A 1 85 ? 0.104 -6.357 16.496 1.00 81.69 85 THR A O 1
ATOM 644 N N . GLY A 1 86 ? -1.955 -6.750 15.719 1.00 84.31 86 GLY A N 1
ATOM 645 C CA . GLY A 1 86 ? -2.307 -7.752 16.716 1.00 84.31 86 GLY A CA 1
ATOM 646 C C . GLY A 1 86 ? -3.347 -8.755 16.215 1.00 84.31 86 GLY A C 1
ATOM 647 O O . GLY A 1 86 ? -3.939 -8.566 15.150 1.00 84.31 86 GLY A O 1
ATOM 648 N N . PRO A 1 87 ? -3.576 -9.837 16.978 1.00 86.31 87 PRO A N 1
ATOM 649 C CA . PRO A 1 87 ? -4.546 -10.860 16.616 1.00 86.31 87 PRO A CA 1
ATOM 650 C C . PRO A 1 87 ? -5.951 -10.267 16.473 1.00 86.31 87 PRO A C 1
ATOM 652 O O . PRO A 1 87 ? -6.388 -9.444 17.282 1.00 86.31 87 PRO A O 1
ATOM 655 N N . ALA A 1 88 ? -6.674 -10.724 15.450 1.00 85.62 88 ALA A N 1
ATOM 656 C CA . ALA A 1 88 ? -8.055 -10.323 15.235 1.00 85.62 88 ALA A CA 1
ATOM 657 C C . ALA A 1 88 ? -8.931 -10.752 16.422 1.00 85.62 88 ALA A C 1
ATOM 659 O O . ALA A 1 88 ? -8.869 -11.896 16.881 1.00 85.62 88 ALA A O 1
ATOM 660 N N . LYS A 1 89 ? -9.779 -9.838 16.902 1.00 91.75 89 LYS A N 1
ATOM 661 C CA . LYS A 1 89 ? -10.776 -10.144 17.932 1.00 91.75 89 LYS A CA 1
ATOM 662 C C . LYS A 1 89 ? -11.952 -10.885 17.302 1.00 91.75 89 LYS A C 1
ATOM 664 O O . LYS A 1 89 ? -12.461 -10.505 16.249 1.00 91.75 89 LYS A O 1
ATOM 669 N N . THR A 1 90 ? -12.424 -11.928 17.975 1.00 95.44 90 THR A N 1
ATOM 670 C CA . THR A 1 90 ? -13.691 -12.583 17.632 1.00 95.44 90 THR A CA 1
ATOM 671 C C . THR A 1 90 ? -14.871 -11.660 17.935 1.00 95.44 90 THR A C 1
ATOM 673 O O . THR A 1 90 ? -14.780 -10.768 18.781 1.00 95.44 90 THR A O 1
ATOM 676 N N . ARG A 1 91 ? -16.028 -11.917 17.312 1.00 95.50 91 ARG A N 1
ATOM 677 C CA . ARG A 1 91 ? -17.262 -11.163 17.589 1.00 95.50 91 ARG A CA 1
ATOM 678 C C . ARG A 1 91 ? -17.607 -11.132 19.085 1.00 95.50 91 ARG A C 1
ATOM 680 O O . ARG A 1 91 ? -17.953 -10.073 19.593 1.00 95.50 91 ARG A O 1
ATOM 687 N N . ASN A 1 92 ? -17.467 -12.260 19.785 1.00 96.88 92 ASN A N 1
ATOM 688 C CA . ASN A 1 92 ? -17.761 -12.348 21.219 1.00 96.88 92 ASN A CA 1
ATOM 689 C C . ASN A 1 92 ? -16.798 -11.496 22.056 1.00 96.88 92 ASN A C 1
ATOM 691 O O . ASN A 1 92 ? -17.230 -10.828 22.988 1.00 96.88 92 ASN A O 1
ATOM 695 N N . GLN A 1 93 ? -15.509 -11.471 21.704 1.00 95.81 93 GLN A N 1
ATOM 696 C CA . GLN A 1 93 ? -14.528 -10.616 22.381 1.00 95.81 93 GLN A CA 1
ATOM 697 C C . GLN A 1 93 ? -14.845 -9.131 22.181 1.00 95.81 93 GLN A C 1
ATOM 699 O O . GLN A 1 93 ? -14.819 -8.375 23.147 1.00 95.81 93 GLN A O 1
ATOM 704 N N . VAL A 1 94 ? -15.212 -8.726 20.960 1.00 94.44 94 VAL A N 1
ATOM 705 C CA . VAL A 1 94 ? -15.612 -7.337 20.669 1.00 94.44 94 VAL A CA 1
ATOM 706 C C . VAL A 1 94 ? -16.862 -6.940 21.461 1.00 94.44 94 VAL A C 1
ATOM 708 O O . VAL A 1 94 ? -16.918 -5.853 22.031 1.00 94.44 94 VAL A O 1
ATOM 711 N N . GLN A 1 95 ? -17.858 -7.826 21.537 1.00 95.25 95 GLN A N 1
ATOM 712 C CA . GLN A 1 95 ? -19.070 -7.574 22.322 1.00 95.25 95 GLN A CA 1
ATOM 713 C C . GLN A 1 95 ? -18.764 -7.448 23.814 1.00 95.25 95 GLN A C 1
ATOM 715 O O . GLN A 1 95 ? -19.240 -6.514 24.457 1.00 95.25 95 GLN A O 1
ATOM 720 N N . GLN A 1 96 ? -17.947 -8.352 24.356 1.00 96.81 96 GLN A N 1
ATOM 721 C CA . GLN A 1 96 ? -17.573 -8.320 25.765 1.00 96.81 96 GLN A CA 1
ATOM 722 C C . GLN A 1 96 ? -16.838 -7.025 26.122 1.00 96.81 96 GLN A C 1
ATOM 724 O O . GLN A 1 96 ? -17.129 -6.427 27.154 1.00 96.81 96 GLN A O 1
ATOM 729 N N . GLU A 1 97 ? -15.941 -6.562 25.251 1.00 93.00 97 GLU A N 1
ATOM 730 C CA . GLU A 1 97 ? -15.232 -5.294 25.419 1.00 93.00 97 GLU A CA 1
ATOM 731 C C . GLU A 1 97 ? -16.206 -4.117 25.500 1.00 93.00 97 GLU A C 1
ATOM 733 O O . GLU A 1 97 ? -16.169 -3.361 26.469 1.00 93.00 97 GLU A O 1
ATOM 738 N N . TYR A 1 98 ? -17.154 -4.024 24.563 1.00 91.31 98 TYR A N 1
ATOM 739 C CA . TYR A 1 98 ? -18.177 -2.974 24.563 1.00 91.31 98 TYR A CA 1
ATOM 740 C C . TYR A 1 98 ? -19.066 -2.990 25.818 1.00 91.31 98 TYR A C 1
ATOM 742 O O . TYR A 1 98 ? -19.383 -1.942 26.399 1.00 91.31 98 TYR A O 1
ATOM 750 N N . LEU A 1 99 ? -19.454 -4.183 26.274 1.00 94.31 99 LEU A N 1
ATOM 751 C CA . LEU A 1 99 ? -20.236 -4.349 27.501 1.00 94.31 99 LEU A CA 1
ATOM 752 C C . LEU A 1 99 ? -19.426 -3.971 28.748 1.00 94.31 99 LEU A C 1
ATOM 754 O O . LEU A 1 99 ? -19.990 -3.401 29.680 1.00 94.31 99 LEU A O 1
ATOM 758 N N . SER A 1 100 ? -18.114 -4.220 28.740 1.00 95.69 100 SER A N 1
ATOM 759 C CA . SER A 1 100 ? -17.206 -3.878 29.840 1.00 95.69 100 SER A CA 1
ATOM 760 C C . SER A 1 100 ? -16.764 -2.409 29.881 1.00 95.69 100 SER A C 1
ATOM 762 O O . SER A 1 100 ? -16.222 -1.986 30.898 1.00 95.69 100 SER A O 1
ATOM 764 N N . MET A 1 101 ? -17.007 -1.623 28.823 1.00 94.88 101 MET A N 1
ATOM 765 C CA . MET A 1 101 ? -16.641 -0.200 28.790 1.00 94.88 101 MET A CA 1
ATOM 766 C C . MET A 1 101 ? -17.369 0.616 29.863 1.00 94.88 101 MET A C 1
ATOM 768 O O . MET A 1 101 ? -18.571 0.455 30.108 1.00 94.88 101 MET A O 1
ATOM 772 N N . SER A 1 102 ? -16.656 1.576 30.442 1.00 95.31 102 SER A N 1
ATOM 773 C CA . SER A 1 102 ? -17.237 2.604 31.302 1.00 95.31 102 SER A CA 1
ATOM 774 C C . SER A 1 102 ? -18.110 3.586 30.508 1.00 95.31 102 SER A C 1
ATOM 776 O O . SER A 1 102 ? -17.990 3.733 29.289 1.00 95.31 102 SER A O 1
ATOM 778 N N . ALA A 1 103 ? -18.989 4.316 31.200 1.00 92.44 103 ALA A N 1
ATOM 779 C CA . ALA A 1 103 ? -19.801 5.360 30.569 1.00 92.44 103 ALA A CA 1
ATOM 780 C C . ALA A 1 103 ? -18.938 6.460 29.917 1.00 92.44 103 ALA A C 1
ATOM 782 O O . ALA A 1 103 ? -19.262 6.930 28.830 1.00 92.44 103 ALA A O 1
ATOM 783 N N . ALA A 1 104 ? -17.813 6.819 30.544 1.00 93.88 104 ALA A N 1
ATOM 784 C CA . ALA A 1 104 ? -16.887 7.821 30.020 1.00 93.88 104 ALA A CA 1
ATOM 785 C C . ALA A 1 104 ? -16.174 7.352 28.738 1.00 93.88 104 ALA A C 1
ATOM 787 O O . ALA A 1 104 ? -16.011 8.138 27.806 1.00 93.88 104 ALA A O 1
ATOM 788 N N . GLU A 1 105 ? -15.782 6.077 28.655 1.00 92.75 105 GLU A N 1
ATOM 789 C CA . GLU A 1 105 ? -15.187 5.506 27.437 1.00 92.75 105 GLU A CA 1
ATOM 790 C C . GLU A 1 105 ? -16.191 5.449 26.285 1.00 92.75 105 GLU A C 1
ATOM 792 O O . GLU A 1 105 ? -15.849 5.797 25.155 1.00 92.75 105 GLU A O 1
ATOM 797 N N . ARG A 1 106 ? -17.449 5.082 26.564 1.00 90.56 106 ARG A N 1
ATOM 798 C CA . ARG A 1 106 ? -18.506 5.106 25.541 1.00 90.56 106 ARG A CA 1
ATOM 799 C C . ARG A 1 106 ? -18.772 6.520 25.028 1.00 90.56 106 ARG A C 1
ATOM 801 O O . ARG A 1 106 ? -18.900 6.700 23.821 1.00 90.56 106 ARG A O 1
ATOM 808 N N . GLN A 1 107 ? -18.792 7.510 25.922 1.00 91.44 107 GLN A N 1
ATOM 809 C CA . GLN A 1 107 ? -18.948 8.919 25.556 1.00 91.44 107 GLN A CA 1
ATOM 810 C C . GLN A 1 107 ? -17.802 9.394 24.646 1.00 91.44 107 GLN A C 1
ATOM 812 O O . GLN A 1 107 ? -18.049 9.962 23.587 1.00 91.44 107 GLN A O 1
ATOM 817 N N . ARG A 1 108 ? -16.549 9.074 24.997 1.00 91.06 108 ARG A N 1
ATOM 818 C CA . ARG A 1 108 ? -15.363 9.372 24.170 1.00 91.06 108 ARG A CA 1
ATOM 819 C C . ARG A 1 108 ? -15.444 8.740 22.777 1.00 91.06 108 ARG A C 1
ATOM 821 O O . ARG A 1 108 ? -15.077 9.373 21.792 1.00 91.06 108 ARG A O 1
ATOM 828 N N . LEU A 1 109 ? -15.913 7.494 22.679 1.00 89.62 109 LEU A N 1
ATOM 829 C CA . LEU A 1 109 ? -16.111 6.828 21.387 1.00 89.62 109 LEU A CA 1
ATOM 830 C C . LEU A 1 109 ? -17.199 7.511 20.553 1.00 89.62 109 LEU A C 1
ATOM 832 O O . LEU A 1 109 ? -17.014 7.682 19.349 1.00 89.62 109 LEU A O 1
ATOM 836 N N . GLN A 1 110 ? -18.299 7.934 21.180 1.00 88.62 110 GLN A N 1
ATOM 837 C CA . GLN A 1 110 ? -19.344 8.722 20.522 1.00 88.62 110 GLN A CA 1
ATOM 838 C C . GLN A 1 110 ? -18.831 10.076 20.026 1.00 88.62 110 GLN A C 1
ATOM 840 O O . GLN A 1 110 ? -19.194 10.493 18.933 1.00 88.62 110 GLN A O 1
ATOM 845 N N . GLU A 1 111 ? -17.953 10.741 20.768 1.00 89.81 111 GLU A N 1
ATOM 846 C CA . GLU A 1 111 ? -17.340 11.999 20.326 1.00 89.81 111 GLU A CA 1
ATOM 847 C C . GLU A 1 111 ? -16.405 11.801 19.123 1.00 89.81 111 GLU A C 1
ATOM 849 O O . GLU A 1 111 ? -16.392 12.633 18.218 1.00 89.81 111 GLU A O 1
ATOM 854 N N . MET A 1 112 ? -15.651 10.695 19.075 1.00 87.25 112 MET A N 1
ATOM 855 C CA . MET A 1 112 ? -14.732 10.409 17.964 1.00 87.25 112 MET A CA 1
ATOM 856 C C . MET A 1 112 ? -15.428 9.882 16.701 1.00 87.25 112 MET A C 1
ATOM 858 O O . MET A 1 112 ? -15.003 10.211 15.597 1.00 87.25 112 MET A O 1
ATOM 862 N N . TYR A 1 113 ? -16.466 9.052 16.850 1.00 84.81 113 TYR A N 1
ATOM 863 C CA . TYR A 1 113 ? -17.056 8.285 15.742 1.00 84.81 113 TYR A CA 1
ATOM 864 C C . TYR A 1 113 ? -18.577 8.453 15.584 1.00 84.81 113 TYR A C 1
ATOM 866 O O . TYR A 1 113 ? -19.154 7.905 14.650 1.00 84.81 113 TYR A O 1
ATOM 874 N N . GLY A 1 114 ? -19.252 9.177 16.483 1.00 73.12 114 GLY A N 1
ATOM 875 C CA . GLY A 1 114 ? -20.716 9.312 16.503 1.00 73.12 114 GLY A CA 1
ATOM 876 C C . GLY A 1 114 ? -21.289 10.327 15.510 1.00 73.12 114 GLY A C 1
ATOM 877 O O . GLY A 1 114 ? -22.499 10.353 15.303 1.00 73.12 114 GLY A O 1
ATOM 878 N N . ALA A 1 115 ? -20.449 11.135 14.861 1.00 58.97 115 ALA A N 1
ATOM 879 C CA . ALA A 1 115 ? -20.863 12.024 13.778 1.00 58.97 115 ALA A CA 1
ATOM 880 C C . ALA A 1 115 ? -20.878 11.262 12.441 1.00 58.97 115 ALA A C 1
ATOM 882 O O . ALA A 1 115 ? -20.003 11.432 11.596 1.00 58.97 115 ALA A O 1
ATOM 883 N N . GLY A 1 116 ? -21.851 10.373 12.270 1.00 56.56 116 GLY A N 1
ATOM 884 C CA . GLY A 1 116 ? -22.001 9.568 11.059 1.00 56.56 116 GLY A CA 1
ATOM 885 C C . GLY A 1 116 ? -23.383 8.936 10.986 1.00 56.56 116 GLY A C 1
ATOM 886 O O . GLY A 1 116 ? -23.509 7.722 11.127 1.00 56.56 116 GLY A O 1
ATOM 887 N N . GLY A 1 117 ? -24.401 9.784 10.837 1.00 41.22 117 GLY A N 1
ATOM 888 C CA . GLY A 1 117 ? -25.761 9.412 10.443 1.00 41.22 117 GLY A CA 1
ATOM 889 C C . GLY A 1 117 ? -26.052 9.908 9.037 1.00 41.22 117 GLY A C 1
ATOM 890 O O . GLY A 1 117 ? -25.539 11.000 8.702 1.00 41.22 117 GLY A O 1
#

Foldseek 3Di:
DDDDDDDDPPPVVVVVVVCVVCVVVVVQVLDQWDQDPDPPGTDGDVVSDDDPDDPVRVVVVVVVCVVVVVVVCVVVVHDDDDPDPDDDDDPVRVVVVVVPDDPVVVVVCCVVPVPDD

Solvent-accessible surface area (backbone atoms only — not comparable to full-atom values): 7491 Å² total; per-residue (Å²): 139,89,79,86,84,79,83,71,78,65,65,63,60,56,53,53,53,53,45,64,68,46,45,63,62,61,54,51,76,57,38,40,59,40,82,38,89,70,94,53,66,60,45,78,42,74,92,36,60,83,67,98,64,56,72,66,56,53,53,50,52,52,50,50,27,58,74,75,44,51,44,67,36,50,76,70,74,45,81,78,80,80,78,76,92,60,83,85,75,51,73,67,55,53,51,51,50,63,70,69,51,51,72,69,56,50,50,54,49,41,72,75,64,57,90,73,129

Mean predicted aligned error: 15.88 Å

Radius of gyration: 28.94 Å; Cα contacts (8 Å, |Δi|>4): 40; chains: 1; bounding box: 69×57×70 Å